Protein AF-A0A658NKX4-F1 (afdb_monomer_lite)

Structure (mmCIF, N/CA/C/O backbone):
data_AF-A0A658NKX4-F1
#
_entry.id   AF-A0A658NKX4-F1
#
loop_
_atom_site.group_PDB
_atom_site.id
_atom_site.type_symbol
_atom_site.label_atom_id
_atom_site.label_alt_id
_atom_site.label_comp_id
_atom_site.label_asym_id
_atom_site.label_entity_id
_atom_site.label_seq_id
_atom_site.pdbx_PDB_ins_code
_atom_site.Cartn_x
_atom_site.Cartn_y
_atom_site.Cartn_z
_atom_site.occupancy
_atom_site.B_iso_or_equiv
_atom_site.auth_seq_id
_atom_site.auth_comp_id
_atom_site.auth_asym_id
_atom_site.auth_atom_id
_atom_site.pdbx_PDB_model_num
ATOM 1 N N . ASN A 1 1 ? -9.312 -0.399 12.395 1.00 74.25 1 ASN A N 1
ATOM 2 C CA . ASN A 1 1 ? -8.066 0.229 11.888 1.00 74.25 1 ASN A CA 1
ATOM 3 C C . ASN A 1 1 ? -7.054 -0.782 11.352 1.00 74.25 1 ASN A C 1
ATOM 5 O O . ASN A 1 1 ? -6.752 -0.710 10.169 1.00 74.25 1 ASN A O 1
ATOM 9 N N . LEU A 1 2 ? -6.592 -1.779 12.127 1.00 77.50 2 LEU A N 1
ATOM 10 C CA . LEU A 1 2 ? -5.575 -2.753 11.665 1.00 77.50 2 LEU A CA 1
ATOM 11 C C . LEU A 1 2 ? -5.916 -3.454 10.335 1.00 77.50 2 LEU A C 1
ATOM 13 O O . LEU A 1 2 ? -5.064 -3.578 9.466 1.00 77.50 2 LEU A O 1
ATOM 17 N N . MET A 1 3 ? -7.169 -3.867 10.137 1.00 80.69 3 MET A N 1
ATOM 18 C CA . MET A 1 3 ? -7.577 -4.528 8.888 1.00 80.69 3 MET A CA 1
ATOM 19 C C . MET A 1 3 ? -7.500 -3.601 7.672 1.00 80.69 3 MET A C 1
ATOM 21 O O . MET A 1 3 ? -7.110 -4.022 6.587 1.00 80.69 3 MET A O 1
ATOM 25 N N . ARG A 1 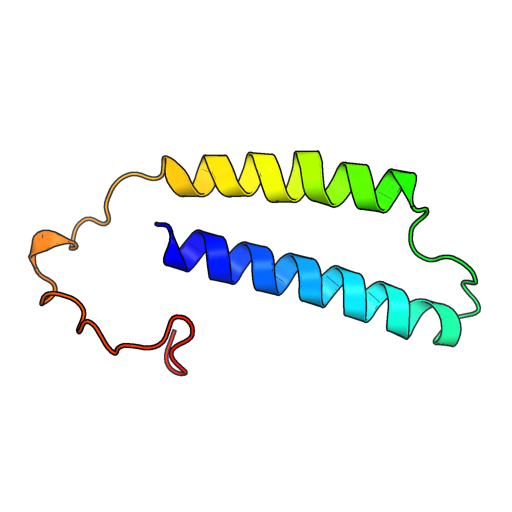4 ? -7.811 -2.316 7.870 1.00 77.81 4 ARG A N 1
ATOM 26 C CA . ARG A 1 4 ? -7.676 -1.277 6.847 1.00 77.81 4 ARG A CA 1
ATOM 27 C C . ARG A 1 4 ? -6.206 -1.042 6.505 1.00 77.81 4 ARG A C 1
ATOM 29 O O . ARG A 1 4 ? -5.868 -0.961 5.330 1.00 77.81 4 ARG A O 1
ATOM 36 N N . PHE A 1 5 ? -5.338 -1.037 7.519 1.00 82.69 5 PHE A N 1
ATOM 37 C CA . PHE A 1 5 ? -3.889 -0.995 7.332 1.00 82.69 5 PHE A CA 1
ATOM 38 C C . PHE A 1 5 ? -3.372 -2.192 6.521 1.00 82.69 5 PHE A C 1
ATOM 40 O O . PHE A 1 5 ? -2.667 -1.995 5.535 1.00 82.69 5 PHE A O 1
ATOM 47 N N . VAL A 1 6 ? -3.758 -3.422 6.878 1.00 83.12 6 VAL A N 1
ATOM 48 C CA . VAL A 1 6 ? -3.324 -4.628 6.152 1.00 83.12 6 VAL A CA 1
ATOM 49 C C . VAL A 1 6 ? -3.793 -4.591 4.697 1.00 83.12 6 VAL A C 1
ATOM 51 O O . VAL A 1 6 ? -2.999 -4.862 3.802 1.00 83.12 6 VAL A O 1
ATOM 54 N N . LYS A 1 7 ? -5.042 -4.186 4.433 1.00 84.00 7 LYS A N 1
ATOM 55 C CA . LYS A 1 7 ? -5.560 -4.017 3.065 1.00 84.00 7 LYS A CA 1
ATOM 56 C C . LYS A 1 7 ? -4.788 -2.958 2.274 1.00 84.00 7 LYS A C 1
ATOM 58 O O . LYS A 1 7 ? -4.433 -3.202 1.123 1.00 84.00 7 LYS A O 1
ATOM 63 N N . PHE A 1 8 ? -4.494 -1.813 2.891 1.00 84.50 8 PHE A N 1
ATOM 64 C CA . PHE A 1 8 ? -3.703 -0.747 2.276 1.00 84.50 8 PHE A CA 1
ATOM 65 C C . PHE A 1 8 ? -2.283 -1.221 1.928 1.00 84.50 8 PHE A C 1
ATOM 67 O O . PHE A 1 8 ? -1.839 -1.067 0.791 1.00 84.50 8 PHE A O 1
ATOM 74 N N . SER A 1 9 ? -1.600 -1.869 2.877 1.00 85.44 9 SER A N 1
ATOM 75 C CA . SER A 1 9 ? -0.252 -2.414 2.681 1.00 85.44 9 SER A CA 1
ATOM 76 C C . SER A 1 9 ? -0.224 -3.501 1.601 1.00 85.44 9 SER A C 1
ATOM 78 O O . SER A 1 9 ? 0.663 -3.504 0.745 1.00 85.44 9 SER A O 1
ATOM 80 N N . LEU A 1 10 ? -1.230 -4.381 1.579 1.00 87.62 10 LEU A N 1
ATOM 81 C CA . LEU A 1 10 ? -1.358 -5.421 0.562 1.00 87.62 10 LEU A CA 1
ATOM 82 C C . LEU A 1 10 ? -1.523 -4.814 -0.838 1.00 87.6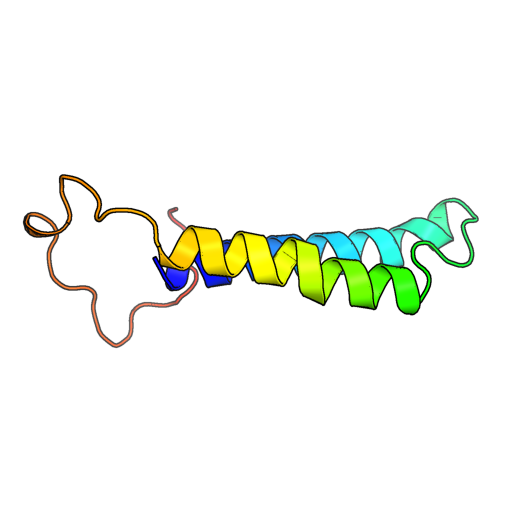2 10 LEU A C 1
ATOM 84 O O . LEU A 1 10 ? -0.833 -5.236 -1.765 1.00 87.62 10 LEU A O 1
ATOM 88 N N . GLY A 1 11 ? -2.378 -3.796 -0.983 1.00 88.00 11 GLY A N 1
ATOM 89 C CA . GLY A 1 11 ? -2.564 -3.069 -2.240 1.00 88.00 11 GLY A CA 1
ATOM 90 C C . GLY A 1 11 ? -1.286 -2.373 -2.720 1.00 88.00 11 GLY A C 1
ATOM 91 O O . GLY A 1 11 ? -0.920 -2.495 -3.889 1.00 88.00 11 GLY A O 1
ATOM 92 N N . GLY A 1 12 ? -0.562 -1.709 -1.814 1.00 88.19 12 GLY A N 1
ATOM 93 C CA . GLY A 1 12 ? 0.712 -1.051 -2.121 1.00 88.19 12 GLY A CA 1
ATOM 94 C C . GLY A 1 12 ? 1.791 -2.028 -2.595 1.00 88.19 12 GLY A C 1
ATOM 95 O O . GLY A 1 12 ? 2.431 -1.801 -3.626 1.00 88.19 12 GLY A O 1
ATOM 96 N N . ASN A 1 13 ? 1.961 -3.157 -1.901 1.00 89.69 13 ASN A N 1
ATOM 97 C CA . ASN A 1 13 ? 2.925 -4.182 -2.305 1.00 89.69 13 ASN A CA 1
ATOM 98 C C . ASN A 1 13 ? 2.538 -4.877 -3.614 1.00 89.69 13 ASN A C 1
ATOM 100 O O . ASN A 1 13 ? 3.412 -5.096 -4.452 1.00 89.69 13 ASN A O 1
ATOM 104 N N . LEU A 1 14 ? 1.252 -5.154 -3.840 1.00 92.38 14 LEU A N 1
ATOM 105 C CA . LEU A 1 14 ? 0.761 -5.643 -5.132 1.00 92.38 14 LEU A CA 1
ATOM 106 C C . LEU A 1 14 ? 1.091 -4.666 -6.263 1.00 92.38 14 LEU A C 1
ATOM 108 O O . LEU A 1 14 ? 1.602 -5.089 -7.296 1.00 92.38 14 LEU A O 1
ATOM 112 N N . GLY A 1 15 ? 0.879 -3.364 -6.059 1.00 91.44 15 GLY A N 1
ATOM 113 C CA . GLY A 1 15 ? 1.245 -2.332 -7.030 1.00 91.44 15 GLY A CA 1
ATOM 114 C C . GLY A 1 15 ? 2.735 -2.354 -7.379 1.00 91.44 15 GLY A C 1
ATOM 115 O O . GLY A 1 15 ? 3.090 -2.368 -8.556 1.00 91.44 15 GLY A O 1
ATOM 116 N N . LYS A 1 16 ? 3.621 -2.441 -6.376 1.00 91.06 16 LYS A N 1
ATOM 117 C CA . LYS A 1 16 ? 5.075 -2.559 -6.604 1.00 91.06 16 LYS A CA 1
ATOM 118 C C . LYS A 1 16 ? 5.421 -3.806 -7.412 1.00 91.06 16 LYS A C 1
ATOM 120 O O . LYS A 1 16 ? 6.212 -3.716 -8.347 1.00 91.06 16 LYS A O 1
ATOM 125 N N . VAL A 1 17 ? 4.826 -4.949 -7.069 1.00 91.88 17 VAL A N 1
ATOM 126 C CA . VAL A 1 17 ? 5.036 -6.217 -7.781 1.00 91.88 17 VAL A CA 1
ATOM 127 C C . VAL A 1 17 ? 4.574 -6.101 -9.231 1.00 91.88 17 VAL A C 1
ATOM 129 O O . VAL A 1 17 ? 5.332 -6.453 -10.128 1.00 91.88 17 VAL A O 1
ATOM 132 N N . LEU A 1 18 ? 3.385 -5.548 -9.477 1.00 94.12 18 LEU A N 1
ATOM 133 C CA . LEU A 1 18 ? 2.860 -5.335 -10.827 1.00 94.12 18 LEU A CA 1
ATOM 134 C C . LEU A 1 18 ? 3.754 -4.404 -11.648 1.00 94.12 18 LEU A C 1
ATOM 136 O O . LEU A 1 18 ? 4.026 -4.704 -12.804 1.00 94.12 18 LEU A O 1
ATOM 140 N N . VAL A 1 19 ? 4.262 -3.317 -11.062 1.00 92.06 19 VAL A N 1
ATOM 141 C CA . VAL A 1 19 ? 5.205 -2.407 -11.734 1.00 92.06 19 VAL A CA 1
ATOM 142 C C . VAL A 1 19 ? 6.519 -3.116 -12.060 1.00 92.06 19 VAL A C 1
ATOM 144 O O . VAL A 1 19 ? 7.023 -2.984 -13.173 1.00 92.06 19 VAL A O 1
ATOM 147 N N . MET A 1 20 ? 7.063 -3.895 -11.122 1.00 91.12 20 MET A N 1
ATOM 148 C CA . MET A 1 20 ? 8.277 -4.689 -11.345 1.00 91.12 20 MET A CA 1
ATOM 149 C C . MET A 1 20 ? 8.085 -5.730 -12.458 1.00 91.12 20 MET A C 1
ATOM 151 O O . MET A 1 20 ? 9.007 -5.958 -13.234 1.00 91.12 20 MET A O 1
ATOM 155 N N . LEU A 1 21 ? 6.894 -6.329 -12.555 1.00 92.12 21 LEU A N 1
ATOM 156 C CA . LEU A 1 21 ? 6.524 -7.300 -13.589 1.00 92.12 21 LEU A CA 1
ATOM 157 C C . LEU A 1 21 ? 6.248 -6.656 -14.951 1.00 92.12 21 LEU A C 1
ATOM 159 O O . LEU A 1 21 ? 6.603 -7.226 -15.979 1.00 92.12 21 LEU A O 1
ATOM 163 N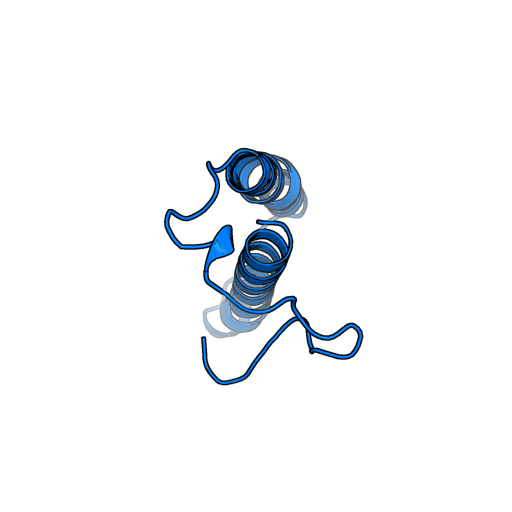 N . ALA A 1 22 ? 5.610 -5.487 -14.972 1.00 93.31 22 ALA A N 1
ATOM 164 C CA . ALA A 1 22 ? 5.226 -4.801 -16.199 1.00 93.31 22 ALA A CA 1
ATOM 165 C C . ALA A 1 22 ? 6.396 -4.043 -16.838 1.00 93.31 22 ALA A C 1
ATOM 167 O O . ALA A 1 22 ? 6.469 -3.954 -18.058 1.00 93.31 22 ALA A O 1
ATOM 168 N N . ALA A 1 23 ? 7.329 -3.511 -16.046 1.00 92.50 23 ALA A N 1
ATOM 169 C CA . ALA A 1 23 ? 8.445 -2.701 -16.535 1.00 92.50 23 ALA A CA 1
ATOM 170 C C . ALA A 1 23 ? 9.304 -3.370 -17.634 1.00 92.50 23 ALA A C 1
ATOM 172 O O . ALA A 1 23 ? 9.574 -2.702 -18.639 1.00 92.50 23 ALA A O 1
ATOM 173 N N . PRO A 1 24 ? 9.664 -4.667 -17.540 1.00 90.31 24 PRO A N 1
ATOM 174 C CA . PRO A 1 24 ? 10.367 -5.362 -18.616 1.00 90.31 24 PRO A CA 1
ATOM 175 C C . PRO A 1 24 ? 9.612 -5.362 -19.952 1.00 90.31 24 PRO A C 1
ATOM 177 O O . PRO A 1 24 ? 10.246 -5.299 -21.003 1.00 90.31 24 PRO A O 1
ATOM 180 N N . LEU A 1 25 ? 8.272 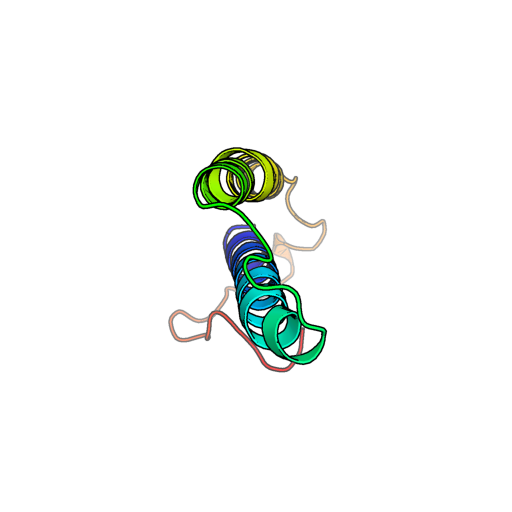-5.365 -19.933 1.00 91.88 25 LEU A N 1
ATOM 181 C CA . LEU A 1 25 ? 7.441 -5.339 -21.146 1.00 91.88 25 LEU A CA 1
ATOM 182 C C . LEU A 1 25 ? 7.571 -4.017 -21.921 1.00 91.88 25 LEU A C 1
ATOM 184 O O . LEU A 1 25 ? 7.308 -3.981 -23.119 1.00 91.88 25 LEU A O 1
ATOM 188 N N . PHE A 1 26 ? 8.015 -2.947 -21.256 1.00 90.88 26 PHE A N 1
ATOM 189 C CA . PHE A 1 26 ? 8.255 -1.626 -21.844 1.00 90.88 26 PHE A CA 1
ATOM 190 C C . PHE A 1 26 ? 9.750 -1.334 -22.078 1.00 90.88 26 PHE A C 1
ATOM 192 O O . PHE A 1 26 ? 10.124 -0.190 -22.328 1.00 90.88 26 PHE A O 1
ATOM 199 N N . GLY A 1 27 ? 10.628 -2.340 -21.970 1.00 88.81 27 GLY A N 1
ATOM 200 C CA . GLY A 1 27 ? 12.081 -2.177 -22.127 1.00 88.81 27 GLY A CA 1
ATOM 201 C C . GLY A 1 27 ? 12.790 -1.552 -20.917 1.00 88.81 27 GLY A C 1
ATOM 202 O O . GLY A 1 27 ? 13.992 -1.269 -20.968 1.00 88.81 27 GLY A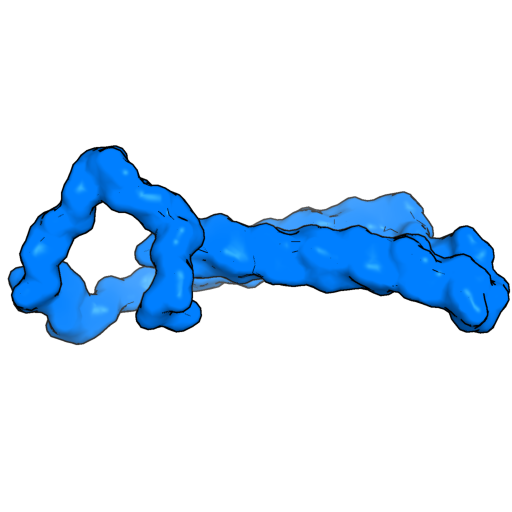 O 1
ATOM 203 N N . ILE A 1 28 ? 12.082 -1.354 -19.801 1.00 89.12 28 ILE A N 1
ATOM 204 C CA . ILE A 1 28 ? 12.654 -0.829 -18.560 1.00 89.12 28 ILE A CA 1
ATOM 205 C C . ILE A 1 28 ? 13.309 -1.990 -17.805 1.00 89.12 28 ILE A C 1
ATOM 207 O O . ILE A 1 28 ? 12.632 -2.862 -17.266 1.00 89.12 28 ILE A O 1
ATOM 211 N N . HIS A 1 29 ? 14.642 -1.987 -17.745 1.00 78.56 29 HIS A N 1
ATOM 212 C CA . HIS A 1 29 ? 15.422 -3.079 -17.151 1.00 78.56 29 HIS A CA 1
ATOM 213 C C . HIS A 1 29 ? 15.338 -3.116 -15.617 1.00 78.56 29 HIS A C 1
ATOM 215 O O . HIS A 1 29 ? 15.395 -4.182 -15.013 1.00 78.56 29 HIS A O 1
ATOM 221 N N . VAL A 1 30 ? 15.203 -1.951 -14.977 1.00 84.00 30 VAL A N 1
ATOM 222 C CA . VAL A 1 30 ? 15.055 -1.818 -13.521 1.00 84.00 30 VAL A CA 1
ATOM 223 C C . VAL A 1 30 ? 14.003 -0.751 -13.241 1.00 84.00 30 VAL A C 1
ATOM 225 O O . VAL A 1 30 ? 14.288 0.438 -13.357 1.00 84.00 30 VAL A O 1
ATOM 228 N N . ALA A 1 31 ? 12.788 -1.173 -12.875 1.00 86.12 31 ALA A N 1
ATOM 229 C CA . ALA A 1 31 ? 11.683 -0.252 -12.581 1.00 86.12 31 ALA A CA 1
ATOM 230 C C . ALA A 1 31 ? 11.938 0.576 -11.314 1.00 86.12 31 ALA A C 1
ATOM 232 O O . ALA A 1 31 ? 11.748 1.788 -11.290 1.00 86.12 31 ALA A O 1
ATOM 233 N N . LEU A 1 32 ? 12.385 -0.100 -10.253 1.00 86.75 32 LEU A N 1
ATOM 234 C CA . LEU A 1 32 ? 12.731 0.486 -8.964 1.00 86.75 32 LEU A CA 1
ATOM 235 C C . LEU A 1 32 ? 14.055 -0.114 -8.512 1.00 86.75 32 LEU A C 1
ATOM 237 O O . LEU A 1 32 ? 14.231 -1.331 -8.485 1.00 86.75 32 LEU A O 1
ATOM 241 N N . ARG A 1 33 ? 14.995 0.744 -8.133 1.00 92.50 33 ARG A N 1
ATOM 242 C CA . ARG A 1 33 ? 16.257 0.309 -7.534 1.00 92.50 33 ARG A CA 1
ATOM 243 C C . ARG A 1 33 ? 15.990 -0.249 -6.131 1.00 92.50 33 ARG A C 1
ATOM 245 O O . ARG A 1 33 ? 15.077 0.242 -5.463 1.00 92.50 33 ARG A O 1
ATOM 252 N N . PRO A 1 34 ? 16.822 -1.174 -5.622 1.00 90.19 34 PRO A N 1
ATOM 253 C CA . PRO A 1 34 ? 16.665 -1.713 -4.268 1.00 90.19 34 PRO A CA 1
ATOM 254 C C . PRO A 1 34 ? 16.529 -0.625 -3.192 1.00 90.19 34 PRO A C 1
ATOM 256 O O . PRO A 1 34 ? 15.672 -0.717 -2.319 1.00 90.19 34 PRO A O 1
ATOM 259 N N . LEU A 1 35 ? 17.300 0.462 -3.313 1.00 93.31 35 LEU A N 1
ATOM 260 C CA . LEU A 1 35 ? 17.217 1.608 -2.405 1.00 93.31 35 LEU A CA 1
ATOM 261 C C . LEU A 1 35 ? 15.867 2.345 -2.480 1.00 93.31 35 LEU A C 1
ATOM 263 O O . LEU A 1 35 ? 15.327 2.737 -1.451 1.00 93.31 35 LEU A O 1
ATOM 267 N N . GLN A 1 36 ? 15.301 2.510 -3.680 1.00 92.00 36 GLN A N 1
ATOM 268 C CA . GLN A 1 36 ? 13.988 3.144 -3.862 1.00 92.00 36 GLN A CA 1
ATOM 269 C C . GLN A 1 36 ? 12.877 2.273 -3.271 1.00 92.00 36 GLN A C 1
ATOM 271 O O . GLN A 1 36 ? 11.974 2.790 -2.625 1.00 92.00 36 GLN A O 1
ATOM 276 N N . LEU A 1 37 ? 12.976 0.953 -3.441 1.00 91.75 37 LEU A N 1
ATOM 277 C CA . LEU A 1 37 ? 12.070 -0.027 -2.841 1.00 91.75 37 LEU A CA 1
ATOM 278 C C . LEU A 1 37 ? 12.135 -0.026 -1.311 1.00 91.75 37 LEU A C 1
ATOM 280 O O . LEU A 1 37 ? 11.094 -0.089 -0.656 1.00 91.75 37 LEU A O 1
ATOM 284 N N . LEU A 1 38 ? 13.336 0.068 -0.740 1.00 91.44 38 LEU A N 1
ATOM 285 C CA . LEU A 1 38 ? 13.532 0.178 0.705 1.00 91.44 38 LEU A CA 1
ATOM 286 C C . LEU A 1 38 ? 12.893 1.462 1.247 1.00 91.44 38 LEU A C 1
ATOM 288 O O . LEU A 1 38 ? 12.138 1.415 2.214 1.00 91.44 38 LEU A O 1
ATOM 292 N N . TRP A 1 39 ? 13.131 2.590 0.574 1.00 91.50 39 TRP A N 1
ATOM 293 C CA . TRP A 1 39 ? 12.529 3.876 0.922 1.00 91.50 39 TRP A CA 1
ATOM 294 C C . TRP A 1 39 ? 10.995 3.842 0.851 1.00 91.50 39 TRP A C 1
ATOM 296 O O . TRP A 1 39 ? 10.331 4.317 1.769 1.00 91.50 39 TRP A O 1
ATOM 306 N N . LEU A 1 40 ? 10.424 3.218 -0.186 1.00 90.75 40 LEU A N 1
ATOM 307 C CA . LEU A 1 40 ? 8.973 3.062 -0.355 1.00 90.75 40 LEU A CA 1
ATOM 308 C C . LEU A 1 40 ? 8.346 2.212 0.757 1.00 90.75 40 LEU A C 1
ATOM 310 O O . LEU A 1 40 ? 7.307 2.571 1.297 1.00 90.75 40 LEU A O 1
ATOM 314 N N . ASN A 1 41 ? 8.978 1.099 1.135 1.00 89.25 41 ASN A N 1
ATOM 315 C CA . ASN A 1 41 ? 8.488 0.277 2.245 1.00 89.25 41 ASN A CA 1
ATOM 316 C C . ASN A 1 41 ? 8.600 0.998 3.594 1.00 89.25 41 ASN A C 1
ATOM 318 O O . ASN A 1 41 ? 7.692 0.912 4.415 1.00 89.25 41 ASN A O 1
ATOM 322 N N . LEU A 1 42 ? 9.703 1.710 3.833 1.00 88.31 42 LEU A N 1
ATOM 323 C CA . LEU A 1 42 ? 9.958 2.316 5.135 1.00 88.31 42 LEU A CA 1
ATOM 324 C C . LEU A 1 42 ? 9.141 3.592 5.361 1.00 88.31 42 LEU A C 1
ATOM 326 O O . LEU A 1 42 ? 8.514 3.741 6.405 1.00 88.31 42 LEU A O 1
ATOM 330 N N . LEU A 1 43 ? 9.148 4.520 4.406 1.00 85.38 43 LEU A N 1
ATOM 331 C CA . LEU A 1 43 ? 8.476 5.807 4.576 1.00 85.38 43 LEU A CA 1
ATOM 332 C C . LEU A 1 43 ? 7.049 5.779 4.076 1.00 85.38 43 LEU A C 1
ATOM 334 O O . LEU A 1 43 ? 6.160 6.196 4.803 1.00 85.38 43 LEU A O 1
ATOM 338 N N . THR A 1 44 ? 6.807 5.304 2.858 1.00 82.94 44 THR A N 1
ATOM 339 C CA . THR A 1 44 ? 5.457 5.351 2.293 1.00 82.94 44 THR A CA 1
ATOM 340 C C . THR A 1 44 ? 4.559 4.355 3.011 1.00 82.94 44 THR A C 1
ATOM 342 O O . THR A 1 44 ? 3.570 4.759 3.609 1.00 82.94 44 THR A O 1
ATOM 345 N N . ASP A 1 45 ? 4.925 3.079 3.058 1.00 85.44 45 ASP A N 1
ATOM 346 C CA . ASP A 1 45 ? 4.052 2.079 3.680 1.00 85.44 45 ASP A CA 1
ATOM 347 C C . ASP A 1 45 ? 4.106 2.143 5.212 1.00 85.44 45 ASP A C 1
ATOM 349 O O . ASP A 1 45 ? 3.080 1.978 5.872 1.00 85.44 45 ASP A O 1
ATOM 353 N N . GLY A 1 46 ? 5.283 2.429 5.777 1.00 82.56 46 GLY A N 1
ATOM 354 C CA . GLY A 1 46 ? 5.479 2.573 7.217 1.00 82.56 46 GLY A CA 1
ATOM 355 C C . GLY A 1 46 ? 4.757 3.785 7.809 1.00 82.56 46 GLY A C 1
ATOM 356 O O . GLY A 1 46 ? 3.945 3.607 8.716 1.00 82.56 46 GLY A O 1
ATOM 357 N N . LEU A 1 47 ? 4.982 5.013 7.307 1.00 84.75 47 LEU A N 1
ATOM 358 C CA . LEU A 1 47 ? 4.281 6.184 7.862 1.00 84.75 47 LEU A CA 1
ATOM 359 C C . LEU A 1 47 ? 2.791 6.157 7.559 1.00 84.75 47 LEU A C 1
ATOM 361 O O . LEU A 1 47 ? 2.004 6.441 8.460 1.00 84.75 47 LEU A O 1
ATOM 365 N N . LEU A 1 48 ? 2.388 5.857 6.319 1.00 81.81 48 LEU A N 1
ATOM 366 C CA . LEU A 1 48 ? 0.960 5.830 5.990 1.00 81.81 48 LEU A CA 1
ATOM 367 C C . LEU A 1 48 ? 0.259 4.739 6.803 1.00 81.81 48 LEU A C 1
ATOM 369 O O . LEU A 1 48 ? -0.856 4.943 7.280 1.00 81.81 48 LEU A O 1
ATOM 373 N N . GLY A 1 49 ? 0.945 3.623 7.052 1.00 81.62 49 GLY A N 1
ATOM 374 C CA . GLY A 1 49 ? 0.456 2.568 7.920 1.00 81.62 49 GLY A CA 1
ATOM 375 C C . GLY A 1 49 ? 0.264 2.981 9.372 1.00 81.62 49 GLY A C 1
ATOM 376 O O . GLY A 1 49 ? -0.785 2.710 9.958 1.00 81.62 49 GLY A O 1
ATOM 377 N N . LEU A 1 50 ? 1.240 3.690 9.939 1.00 82.50 50 LEU A N 1
ATOM 378 C CA . LEU A 1 50 ? 1.129 4.265 11.279 1.00 82.50 50 LEU A CA 1
ATOM 379 C C . LEU A 1 50 ? 0.002 5.306 11.354 1.00 82.50 50 LEU A C 1
ATOM 381 O O . LEU A 1 50 ? -0.752 5.311 12.326 1.00 82.50 50 LEU A O 1
ATOM 385 N N . GLY A 1 51 ? -0.168 6.120 10.308 1.00 82.88 51 GLY A N 1
ATOM 386 C CA . GLY A 1 51 ? -1.261 7.087 10.178 1.00 82.88 51 GLY A CA 1
ATOM 387 C C . GLY A 1 51 ? -2.648 6.437 10.229 1.00 82.88 51 GLY A C 1
ATOM 388 O O . GLY A 1 51 ? -3.534 6.922 10.926 1.00 82.88 51 GLY A O 1
ATOM 389 N N . LEU A 1 52 ? -2.823 5.287 9.574 1.00 82.62 52 LEU A N 1
ATOM 390 C CA . LEU A 1 52 ? -4.067 4.507 9.639 1.00 82.62 52 LEU A CA 1
ATOM 391 C C . LEU A 1 52 ? -4.299 3.869 11.018 1.00 82.62 52 LEU A C 1
ATOM 393 O O . LEU A 1 52 ? -5.438 3.600 11.399 1.00 82.62 52 LEU A O 1
ATOM 397 N N . GLY A 1 53 ? -3.235 3.614 11.783 1.00 79.44 53 GLY A N 1
ATOM 398 C CA . GLY A 1 53 ? -3.328 3.109 13.153 1.00 79.44 53 GLY A CA 1
ATOM 399 C C . GLY A 1 53 ? -3.951 4.115 14.124 1.00 79.44 53 GLY A C 1
ATOM 400 O O . GLY A 1 53 ? -4.681 3.708 15.027 1.00 79.44 53 GLY A O 1
ATOM 401 N N . VAL A 1 54 ? -3.715 5.411 13.900 1.00 83.12 54 VAL A N 1
ATOM 402 C CA . VAL A 1 54 ? -4.173 6.515 14.762 1.00 83.12 54 VAL A CA 1
ATOM 403 C C . VAL A 1 54 ? -5.501 7.144 14.321 1.00 83.12 54 VAL A C 1
ATOM 405 O O . VAL A 1 54 ? -5.933 8.126 14.923 1.00 83.12 54 VAL A O 1
ATOM 408 N N . GLU A 1 55 ? -6.169 6.595 13.299 1.00 81.62 55 GLU A N 1
ATOM 409 C CA . GLU A 1 55 ? -7.487 7.083 12.875 1.00 81.62 55 GLU A CA 1
ATOM 410 C C . GLU A 1 55 ? -8.523 6.985 14.016 1.00 81.62 55 GLU A C 1
ATOM 412 O O . GLU A 1 55 ? -8.582 5.965 14.716 1.00 81.62 55 GLU A O 1
ATOM 417 N N . 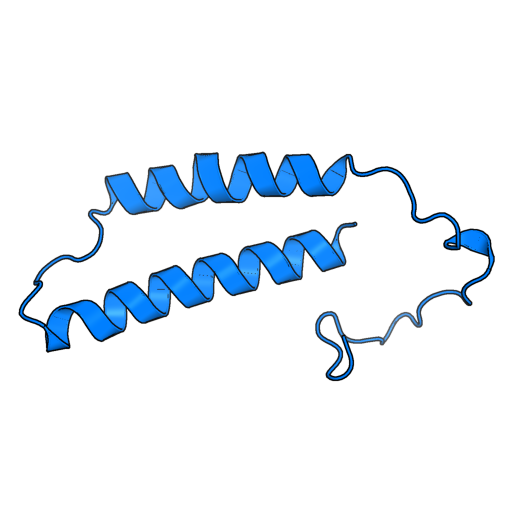PRO A 1 56 ? -9.375 8.012 14.202 1.00 79.00 56 PRO A N 1
ATOM 418 C CA . PRO A 1 56 ? -10.461 7.959 15.172 1.00 79.00 56 PRO A CA 1
ATOM 419 C C . PRO A 1 56 ? -11.444 6.829 14.841 1.00 79.00 56 PRO A C 1
ATOM 421 O O . PRO A 1 56 ? -11.624 6.452 13.683 1.00 79.00 56 PRO A O 1
ATOM 424 N N . ALA A 1 57 ? -12.091 6.284 15.872 1.00 79.25 57 ALA A N 1
ATOM 425 C CA . ALA A 1 57 ? -13.084 5.229 15.698 1.00 79.25 57 ALA A CA 1
ATOM 426 C C . ALA A 1 57 ? -14.271 5.713 14.844 1.00 79.25 57 ALA A C 1
ATOM 428 O O . ALA A 1 57 ? -14.724 6.851 14.978 1.00 79.25 57 ALA A O 1
ATOM 429 N N . GLU A 1 58 ? -14.805 4.838 13.988 1.00 82.00 58 GLU A N 1
ATOM 430 C CA . GLU A 1 58 ? -15.983 5.150 13.173 1.00 82.00 58 GLU A CA 1
ATOM 431 C C . GLU A 1 58 ? -17.198 5.429 14.071 1.00 82.00 58 GLU A C 1
ATOM 433 O O . GLU A 1 58 ? -17.396 4.753 15.085 1.00 82.00 58 GLU A O 1
ATOM 438 N N . ALA A 1 59 ? -18.050 6.381 13.677 1.00 79.25 59 ALA A N 1
ATOM 439 C CA . ALA A 1 59 ? -19.207 6.822 14.469 1.00 79.25 59 ALA A CA 1
ATOM 440 C C . ALA A 1 59 ? -20.181 5.684 14.842 1.00 79.25 59 ALA A C 1
ATOM 442 O O . ALA A 1 59 ? -20.898 5.768 15.836 1.00 79.25 59 ALA A O 1
ATOM 443 N N . ASP A 1 60 ? -20.183 4.606 14.058 1.00 82.69 60 ASP A N 1
ATOM 444 C CA . ASP A 1 60 ? -21.071 3.454 14.207 1.00 82.69 60 ASP A CA 1
ATOM 445 C C . ASP A 1 60 ? -20.381 2.237 14.861 1.00 82.69 60 ASP A C 1
ATOM 447 O O . ASP A 1 60 ? -20.974 1.167 14.968 1.00 82.69 60 ASP A O 1
ATOM 451 N N . THR A 1 61 ? -19.132 2.377 15.332 1.00 81.88 61 THR A N 1
ATOM 452 C CA . THR A 1 61 ? -18.314 1.253 15.842 1.00 81.88 61 THR A CA 1
ATOM 453 C C . THR A 1 61 ? -19.028 0.446 16.934 1.00 81.88 61 THR A C 1
ATOM 455 O O . THR A 1 61 ? -18.935 -0.776 16.944 1.00 81.88 61 THR A O 1
ATOM 458 N N . MET A 1 62 ? -19.783 1.110 17.818 1.00 85.69 62 MET A N 1
ATOM 459 C CA . MET A 1 62 ? -20.514 0.475 18.930 1.00 85.69 62 MET A CA 1
ATOM 460 C C . MET A 1 62 ? -21.912 -0.047 18.554 1.00 85.69 62 MET A C 1
ATOM 462 O O . MET A 1 62 ? -22.559 -0.700 19.368 1.00 85.69 62 MET A O 1
ATOM 466 N N . ARG A 1 63 ? -22.408 0.264 17.352 1.00 86.88 63 ARG A N 1
ATOM 467 C CA . ARG A 1 63 ? -23.712 -0.193 16.839 1.00 86.88 63 ARG A CA 1
ATOM 468 C C . ARG A 1 63 ? -23.586 -1.434 15.956 1.00 86.88 63 ARG A C 1
ATOM 470 O O . ARG A 1 63 ? -24.581 -2.108 15.704 1.00 86.88 63 ARG A O 1
ATOM 477 N N . ARG A 1 64 ? -22.369 -1.753 15.510 1.00 82.25 64 ARG A N 1
ATOM 478 C CA . ARG A 1 64 ? -22.071 -2.960 14.737 1.00 82.25 64 ARG A CA 1
ATOM 479 C C . ARG A 1 64 ? -21.867 -4.161 15.666 1.00 82.25 64 ARG A C 1
ATOM 481 O O . ARG A 1 64 ? -21.236 -4.018 16.714 1.00 82.25 64 ARG A O 1
ATOM 488 N N . PRO A 1 65 ? -22.366 -5.353 15.297 1.00 83.75 65 PRO A N 1
ATOM 489 C CA . PRO A 1 65 ? -22.123 -6.564 16.070 1.00 83.75 65 PRO A CA 1
ATOM 490 C C . PRO A 1 65 ? -20.619 -6.907 16.104 1.00 83.75 65 PRO A C 1
ATOM 492 O O . PRO A 1 65 ? -19.897 -6.588 15.153 1.00 83.75 65 PRO A O 1
ATOM 495 N N . PRO A 1 66 ? -20.130 -7.575 17.167 1.00 83.94 66 PRO A N 1
ATOM 496 C CA . PRO A 1 66 ? -18.736 -7.999 17.261 1.00 83.94 66 PRO A CA 1
ATOM 497 C C . PRO A 1 66 ? -18.318 -8.854 16.061 1.00 83.94 66 PRO A C 1
ATOM 499 O O . PRO A 1 66 ? -19.056 -9.741 15.628 1.00 83.94 66 PRO A O 1
ATOM 502 N N . ARG A 1 67 ? -17.114 -8.611 15.530 1.00 81.31 67 ARG A N 1
ATOM 503 C CA . ARG A 1 67 ? -16.591 -9.384 14.397 1.00 81.31 67 ARG A CA 1
ATOM 504 C C . ARG A 1 67 ? -16.287 -10.821 14.830 1.00 81.31 67 ARG A C 1
ATOM 506 O O . ARG A 1 67 ? -15.684 -11.038 15.880 1.00 81.31 67 ARG A O 1
ATOM 513 N N . ALA A 1 68 ? -16.702 -11.796 14.021 1.00 86.56 68 ALA A N 1
ATOM 514 C CA . ALA A 1 68 ? -16.491 -13.209 14.320 1.00 86.56 68 ALA A CA 1
ATOM 515 C C . ALA A 1 68 ? -14.986 -13.560 14.329 1.00 86.56 68 ALA A C 1
ATOM 517 O O . ALA A 1 68 ? -14.261 -13.096 13.446 1.00 86.56 68 ALA A O 1
ATOM 518 N N . PRO A 1 69 ? -14.504 -14.420 15.248 1.00 83.06 69 PRO A N 1
ATOM 519 C CA . PRO A 1 69 ? -13.081 -14.770 15.342 1.00 83.06 69 PRO A CA 1
ATOM 520 C C . PRO A 1 69 ? -12.511 -15.425 14.079 1.00 83.06 69 PRO A C 1
ATOM 522 O O . PRO A 1 69 ? -11.323 -15.306 13.804 1.00 83.06 69 PRO A O 1
ATOM 525 N N . MET A 1 70 ? -13.360 -16.122 13.316 1.00 86.00 70 MET A N 1
ATOM 526 C CA . MET A 1 70 ? -12.975 -16.813 12.079 1.00 86.00 70 MET A CA 1
ATOM 527 C C . MET A 1 70 ? -13.246 -15.983 10.816 1.00 86.00 70 MET A C 1
ATOM 529 O O . MET A 1 70 ? -13.131 -16.503 9.708 1.00 86.00 70 MET A O 1
ATOM 533 N N . ALA A 1 71 ? -13.633 -14.710 10.956 1.00 82.56 71 ALA A N 1
ATOM 534 C CA . ALA A 1 71 ? -13.859 -13.846 9.805 1.00 82.56 71 ALA A CA 1
ATOM 535 C C . ALA A 1 71 ? -12.532 -13.585 9.064 1.00 82.56 71 ALA A C 1
ATOM 537 O O . ALA A 1 71 ? -11.527 -13.256 9.705 1.00 82.56 71 ALA A O 1
ATOM 538 N N . PRO A 1 72 ? -12.501 -13.697 7.725 1.00 81.50 72 PRO A N 1
ATOM 539 C CA . PRO A 1 72 ? -11.294 -13.441 6.958 1.00 81.50 72 PRO A CA 1
ATOM 540 C C . PRO A 1 72 ? -10.900 -11.955 6.995 1.00 81.50 72 PRO A C 1
ATOM 542 O O . PRO A 1 72 ? -11.721 -11.050 7.175 1.00 81.50 72 PRO A O 1
ATOM 545 N N . VAL A 1 73 ? -9.601 -11.713 6.807 1.00 77.69 73 VAL A N 1
ATOM 546 C CA . VAL A 1 73 ? -8.992 -10.371 6.744 1.00 77.69 73 VAL A CA 1
ATOM 547 C C . VAL A 1 73 ? -9.412 -9.620 5.473 1.00 77.69 73 VAL A C 1
ATOM 549 O O . VAL A 1 73 ? -9.651 -8.412 5.509 1.00 77.69 73 VAL A O 1
ATOM 552 N N . LEU A 1 74 ? -9.532 -10.344 4.355 1.00 76.38 74 LEU A N 1
ATOM 553 C CA . LEU A 1 74 ? -10.160 -9.870 3.125 1.00 76.38 74 LEU A CA 1
ATOM 554 C C . LEU A 1 74 ? -11.550 -10.500 3.010 1.00 76.38 74 LEU A C 1
ATOM 556 O O . LEU A 1 74 ? -11.672 -11.695 2.746 1.00 76.38 74 LEU A O 1
ATOM 560 N N . GLU A 1 75 ? -12.591 -9.694 3.185 1.00 77.50 75 GLU A N 1
ATOM 561 C CA . GLU A 1 75 ? -13.950 -10.057 2.788 1.00 77.50 75 GLU A CA 1
ATOM 562 C C . GLU A 1 75 ? -14.208 -9.563 1.362 1.00 77.50 75 GLU A C 1
ATOM 564 O O . GLU A 1 75 ? -13.699 -8.528 0.940 1.00 77.50 75 GLU A O 1
ATOM 569 N N . ARG A 1 76 ? -14.989 -10.326 0.593 1.00 62.44 76 ARG A N 1
ATOM 570 C CA . ARG A 1 76 ? -15.281 -10.053 -0.826 1.00 62.44 76 ARG A CA 1
ATOM 571 C C . ARG A 1 76 ? -16.266 -8.884 -1.034 1.00 62.44 76 ARG A C 1
ATOM 573 O O . ARG A 1 76 ? -16.604 -8.592 -2.174 1.00 62.44 76 ARG A O 1
ATOM 580 N N . ALA A 1 77 ? -16.744 -8.261 0.044 1.00 52.56 77 ALA A N 1
ATOM 581 C CA . ALA A 1 77 ? -17.868 -7.322 0.045 1.00 52.56 77 ALA A CA 1
ATOM 582 C C . ALA A 1 77 ? -17.527 -5.904 0.551 1.00 52.56 77 ALA A C 1
ATOM 584 O O . ALA A 1 77 ? -18.453 -5.141 0.809 1.00 52.56 77 ALA A O 1
ATOM 585 N N . ASP A 1 78 ? -16.241 -5.558 0.675 1.00 49.16 78 ASP A N 1
ATOM 586 C CA . ASP A 1 78 ? -15.790 -4.206 1.052 1.00 49.16 78 ASP A CA 1
ATOM 587 C C . ASP A 1 78 ? -15.338 -3.383 -0.161 1.00 49.16 78 ASP A C 1
ATOM 589 O O . ASP A 1 78 ? -14.578 -3.938 -0.992 1.00 49.16 78 ASP A O 1
#

Sequence (78 aa):
NLMRFVKFSLGGNLGKVLVMLAAPLFGIHVALRPLQLLWLNLLTDGLLGLGLGVEPAEADTMRRPPRAPMAPVLERAD

Radius of gyration: 16.77 Å; chains: 1; bounding box: 41×25×41 Å

Foldseek 3Di:
DLLVLVVVLVVQVVVVVVQQVCCVVVVNPGSADPVRVVCCVCPVSVVVSVVVVPDDDDPCNVVDDDDDPPDDSDDPPD

Secondary structure (DSSP, 8-state):
-HHHHHHHHHHHHHHHHHHHHHGGGGT-S-SS-HHHHHHIIIIIIHHHHHHHHTPPPPTTTTTSPPPPTT--SS-TT-

pLDDT: mean 84.4, std 7.75, range [49.16, 94.12]